Protein AF-A0A970DQZ8-F1 (afdb_monomer_lite)

Foldseek 3Di:
DPPDPPPPPQQFPDDPVNVLVLQVVAQEEEEEDDDDQSVVCCVVCVVVRNHDQAYEYAPVDDDPDQHDPPHGYYYPVPDDQLAQYEYRDGPVVLQVVCVVNPDDSSYHYSHDYD

Structure (mmCIF, N/CA/C/O backbone):
data_AF-A0A970DQZ8-F1
#
_entry.id   AF-A0A970DQZ8-F1
#
loop_
_atom_site.group_PDB
_atom_site.id
_atom_site.type_symbol
_atom_site.label_atom_id
_atom_site.label_alt_id
_atom_site.label_comp_id
_atom_site.label_asym_id
_atom_site.label_entity_id
_atom_site.label_seq_id
_atom_site.pdbx_PDB_ins_code
_atom_site.Cartn_x
_atom_site.Cartn_y
_atom_site.Cartn_z
_atom_site.occupancy
_atom_site.B_iso_or_equiv
_atom_site.auth_seq_id
_atom_site.auth_comp_id
_atom_site.auth_asym_id
_atom_site.auth_atom_id
_atom_site.pdbx_PDB_model_num
ATOM 1 N N . ASN A 1 1 ? 43.129 9.443 -0.816 1.00 41.91 1 ASN A N 1
ATOM 2 C CA . ASN A 1 1 ? 42.077 9.056 0.150 1.00 41.91 1 ASN A CA 1
ATOM 3 C C . ASN A 1 1 ? 40.737 9.639 -0.265 1.00 41.91 1 ASN A C 1
ATOM 5 O O . ASN A 1 1 ? 40.306 10.637 0.293 1.00 41.91 1 ASN A O 1
ATOM 9 N N . SER A 1 2 ? 40.094 9.055 -1.277 1.00 42.69 2 SER A N 1
ATOM 10 C CA . SER A 1 2 ? 38.699 9.355 -1.606 1.00 42.69 2 SER A CA 1
ATOM 11 C C . SER A 1 2 ? 37.818 8.423 -0.778 1.00 42.69 2 SER A C 1
ATOM 13 O O . SER A 1 2 ? 37.777 7.221 -1.036 1.00 42.69 2 SER A O 1
ATOM 15 N N . CYS A 1 3 ? 37.185 8.979 0.251 1.00 46.19 3 CYS A N 1
ATOM 16 C CA . CYS A 1 3 ? 36.172 8.312 1.057 1.00 46.19 3 CYS A CA 1
ATOM 17 C C . CYS A 1 3 ? 35.029 7.889 0.124 1.00 46.19 3 CYS A C 1
ATOM 19 O O . CYS A 1 3 ? 34.292 8.738 -0.377 1.00 46.19 3 CYS A O 1
ATOM 21 N N . GLN A 1 4 ? 34.943 6.595 -0.185 1.00 43.00 4 GLN 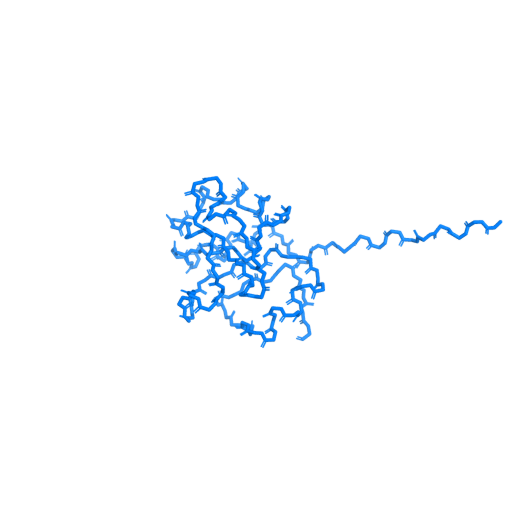A N 1
ATOM 22 C CA . GLN A 1 4 ? 33.753 6.029 -0.802 1.00 43.00 4 GLN A CA 1
ATOM 23 C C . GLN A 1 4 ? 32.645 6.144 0.241 1.00 43.00 4 GLN A C 1
ATOM 25 O O . GLN A 1 4 ? 32.732 5.534 1.304 1.00 43.00 4 GLN A O 1
ATOM 30 N N . SER A 1 5 ? 31.636 6.971 -0.027 1.00 47.62 5 SER A N 1
ATOM 31 C CA . SER A 1 5 ? 30.392 6.919 0.728 1.00 47.62 5 SER A CA 1
ATOM 32 C C . SER A 1 5 ? 29.825 5.513 0.558 1.00 47.62 5 SER A C 1
ATOM 34 O O . SER A 1 5 ? 29.458 5.115 -0.547 1.00 47.62 5 SER A O 1
ATOM 36 N N . GLU A 1 6 ? 29.812 4.732 1.636 1.00 43.50 6 GLU A N 1
ATOM 37 C CA . GLU A 1 6 ? 29.137 3.441 1.660 1.00 43.50 6 GLU A CA 1
ATOM 38 C C . GLU A 1 6 ? 27.684 3.661 1.224 1.00 43.50 6 GLU A C 1
ATOM 40 O O . GLU A 1 6 ? 26.897 4.321 1.906 1.00 43.50 6 GLU A O 1
ATOM 45 N N . LEU A 1 7 ? 27.334 3.148 0.043 1.00 43.47 7 LEU A N 1
ATOM 46 C CA . LEU A 1 7 ? 25.958 3.047 -0.422 1.00 43.47 7 LEU A CA 1
ATOM 47 C C . LEU A 1 7 ? 25.228 2.089 0.521 1.00 43.47 7 LEU A C 1
ATOM 49 O O . LEU A 1 7 ? 25.166 0.881 0.300 1.00 43.47 7 LEU A O 1
ATOM 53 N N . LYS A 1 8 ? 24.694 2.636 1.610 1.00 44.81 8 LYS A N 1
ATOM 54 C CA . LYS A 1 8 ? 23.800 1.929 2.518 1.00 44.81 8 LYS A CA 1
ATOM 55 C C . LYS A 1 8 ? 22.448 1.821 1.819 1.00 44.81 8 LYS A C 1
ATOM 57 O O . LYS A 1 8 ? 21.575 2.666 1.995 1.00 44.81 8 LYS A O 1
ATOM 62 N N . TYR A 1 9 ? 22.305 0.831 0.940 1.00 57.53 9 TYR A N 1
ATOM 63 C CA . TYR A 1 9 ? 21.011 0.516 0.349 1.00 57.53 9 TYR A CA 1
ATOM 64 C C . TYR A 1 9 ? 20.057 0.148 1.489 1.00 57.53 9 TYR A C 1
ATOM 66 O O . TYR A 1 9 ? 20.273 -0.840 2.188 1.00 57.53 9 TYR A O 1
ATOM 74 N N . SER A 1 10 ? 19.025 0.959 1.715 1.00 71.00 10 SER A N 1
ATOM 75 C CA . SER A 1 10 ? 17.912 0.568 2.578 1.00 71.00 10 SER A CA 1
ATOM 76 C C . SER A 1 10 ? 17.166 -0.561 1.871 1.00 71.00 10 SER A C 1
ATOM 78 O O . SER A 1 10 ? 16.517 -0.332 0.851 1.00 71.00 10 SER A O 1
ATOM 80 N N . ILE A 1 11 ? 17.316 -1.783 2.378 1.00 83.06 11 ILE A N 1
ATOM 81 C CA . ILE A 1 11 ? 16.639 -2.977 1.868 1.00 83.06 11 ILE A CA 1
ATOM 82 C C . ILE A 1 11 ? 15.323 -3.125 2.640 1.00 83.06 11 ILE A C 1
ATOM 84 O O . ILE A 1 11 ? 15.387 -3.160 3.869 1.00 83.06 11 ILE A O 1
ATOM 88 N N . PRO A 1 12 ? 14.158 -3.184 1.965 1.00 89.56 12 PRO A N 1
ATOM 89 C CA . PRO A 1 12 ? 12.882 -3.459 2.621 1.00 89.56 12 PRO A CA 1
ATOM 90 C C . PRO A 1 12 ? 12.951 -4.710 3.502 1.00 89.56 12 PRO A C 1
ATOM 92 O O . PRO A 1 12 ? 13.467 -5.745 3.084 1.00 89.56 12 PRO A O 1
ATOM 95 N N . GLU A 1 13 ? 12.400 -4.624 4.706 1.00 92.06 13 GLU A N 1
ATOM 96 C CA . GLU A 1 13 ? 12.299 -5.718 5.678 1.00 92.06 13 GLU A CA 1
ATOM 97 C C . GLU A 1 13 ? 10.962 -6.455 5.535 1.00 92.06 13 GLU A C 1
ATOM 99 O O . GLU A 1 13 ? 10.273 -6.736 6.514 1.00 92.06 13 GLU A O 1
ATOM 104 N N . ILE A 1 14 ? 10.595 -6.740 4.288 1.00 93.56 14 ILE A N 1
ATOM 105 C CA . ILE A 1 14 ? 9.375 -7.442 3.907 1.00 93.56 14 ILE A CA 1
ATOM 106 C C . ILE A 1 14 ? 9.687 -8.439 2.796 1.00 93.56 14 ILE A C 1
ATOM 108 O O . ILE A 1 14 ? 10.580 -8.211 1.975 1.00 93.56 14 ILE A O 1
ATOM 112 N N . ASN A 1 15 ? 8.946 -9.539 2.748 1.00 94.12 15 ASN A N 1
ATOM 113 C CA . ASN A 1 15 ? 9.069 -10.538 1.697 1.00 94.12 15 ASN A CA 1
ATOM 114 C C . ASN A 1 15 ? 7.752 -10.731 0.918 1.00 94.12 15 ASN A C 1
ATOM 116 O O . ASN A 1 15 ? 6.751 -10.041 1.111 1.00 94.12 15 ASN A O 1
ATOM 120 N N . TYR A 1 16 ? 7.788 -11.661 -0.035 1.00 95.25 16 TYR A N 1
ATOM 121 C CA . TYR A 1 16 ? 6.660 -11.966 -0.908 1.00 95.25 16 TYR A CA 1
ATOM 122 C C . TYR A 1 16 ? 5.465 -12.582 -0.164 1.00 95.25 16 TYR A C 1
ATOM 124 O O . TYR A 1 16 ? 4.316 -12.309 -0.518 1.00 95.25 16 TYR A O 1
ATOM 132 N N . ASP A 1 17 ? 5.735 -13.398 0.853 1.00 97.06 17 ASP A N 1
ATOM 133 C CA . ASP A 1 17 ? 4.722 -14.097 1.641 1.00 97.06 17 ASP A CA 1
ATOM 134 C C . ASP A 1 17 ? 3.998 -13.128 2.573 1.00 97.06 17 ASP A C 1
ATOM 136 O O . ASP A 1 17 ? 2.775 -13.158 2.613 1.00 97.06 17 ASP A O 1
ATOM 140 N N . ASP A 1 18 ? 4.707 -12.176 3.187 1.00 97.19 18 ASP A N 1
ATOM 141 C CA . ASP A 1 18 ? 4.093 -11.119 4.004 1.00 97.19 18 ASP A CA 1
ATOM 142 C C . ASP A 1 18 ? 3.032 -10.337 3.205 1.00 97.19 18 ASP A C 1
ATOM 144 O O . ASP A 1 18 ? 1.927 -10.065 3.684 1.00 97.19 18 ASP A O 1
ATOM 148 N N . ILE A 1 19 ? 3.351 -10.005 1.947 1.00 97.69 19 ILE A N 1
ATOM 149 C CA . ILE A 1 19 ? 2.436 -9.293 1.050 1.00 97.69 19 ILE A CA 1
ATOM 150 C C . ILE A 1 19 ? 1.272 -10.198 0.627 1.00 97.69 19 ILE A C 1
ATOM 152 O O . ILE A 1 19 ? 0.129 -9.745 0.644 1.00 97.69 19 ILE A O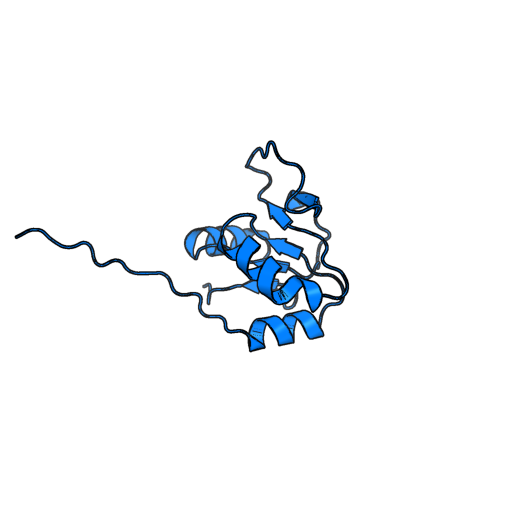 1
ATOM 156 N N . ASN A 1 20 ? 1.513 -11.465 0.265 1.00 97.81 20 ASN A N 1
ATOM 157 C CA . ASN A 1 20 ? 0.422 -12.388 -0.081 1.00 97.81 20 ASN A CA 1
ATOM 158 C C . ASN A 1 20 ? -0.520 -12.629 1.100 1.00 97.81 20 ASN A C 1
ATOM 160 O O . ASN A 1 20 ? -1.735 -12.644 0.910 1.00 97.81 20 ASN A O 1
ATOM 164 N N . ASP A 1 21 ? 0.026 -12.795 2.301 1.00 98.19 21 ASP A N 1
ATOM 165 C CA . ASP A 1 21 ? -0.741 -13.002 3.521 1.00 98.19 21 ASP A CA 1
ATOM 166 C C . ASP A 1 21 ? -1.632 -11.795 3.793 1.00 98.19 21 ASP A C 1
ATOM 168 O O . ASP A 1 21 ? -2.823 -11.956 4.065 1.00 98.19 21 ASP A O 1
ATOM 172 N N . PHE A 1 22 ? -1.094 -10.582 3.657 1.00 98.44 22 PHE A N 1
ATOM 173 C CA . PHE A 1 22 ? -1.881 -9.358 3.762 1.00 98.44 22 PHE A CA 1
ATOM 174 C C . PHE A 1 22 ? -2.968 -9.282 2.683 1.00 98.44 22 PHE A C 1
ATOM 176 O O . PHE A 1 22 ? -4.131 -9.026 2.994 1.00 98.44 22 PHE A O 1
ATOM 183 N N . ILE A 1 23 ? -2.628 -9.590 1.428 1.00 98.12 23 ILE A N 1
ATOM 184 C CA . ILE A 1 23 ? -3.592 -9.604 0.322 1.00 98.12 23 ILE A CA 1
ATOM 185 C C . ILE A 1 23 ? -4.720 -10.611 0.566 1.00 98.12 23 ILE A C 1
ATOM 187 O O . ILE A 1 23 ? -5.884 -10.306 0.320 1.00 98.12 23 ILE A O 1
ATOM 191 N N . SER A 1 24 ? -4.410 -11.788 1.107 1.00 97.69 24 SER A N 1
ATOM 192 C CA . SER A 1 24 ? -5.402 -12.834 1.375 1.00 97.69 24 SER A CA 1
ATOM 193 C C . SER A 1 24 ? -6.444 -12.432 2.428 1.00 97.69 24 SER A C 1
ATOM 195 O O . SER A 1 24 ? -7.576 -12.917 2.401 1.00 97.69 24 SER A O 1
ATOM 197 N N . LYS A 1 25 ? -6.080 -11.523 3.342 1.00 98.00 25 LYS A N 1
ATOM 198 C CA . LYS A 1 25 ? -6.932 -11.053 4.446 1.00 98.00 25 LYS A CA 1
ATOM 199 C C . LYS A 1 25 ? -7.834 -9.885 4.047 1.00 98.00 25 LYS A C 1
ATOM 201 O O . LYS A 1 25 ? -8.812 -9.607 4.742 1.00 98.00 25 LYS A O 1
ATOM 206 N N . HIS A 1 26 ? -7.544 -9.210 2.933 1.00 98.31 26 HIS A N 1
ATOM 207 C CA . HIS A 1 26 ? -8.216 -7.973 2.547 1.00 98.31 26 HIS A CA 1
ATOM 208 C C . HIS A 1 26 ? -8.700 -8.007 1.096 1.00 98.31 26 HIS A C 1
ATOM 210 O O . HIS A 1 26 ? -7.924 -8.114 0.155 1.00 98.31 26 HIS A O 1
ATOM 216 N N . LYS A 1 27 ? -10.012 -7.838 0.898 1.00 96.38 27 LYS A N 1
ATOM 217 C CA . LYS A 1 27 ? -10.614 -7.838 -0.448 1.00 96.38 27 LYS A CA 1
ATOM 218 C C . LYS A 1 27 ? -10.224 -6.612 -1.272 1.00 96.38 27 LYS A C 1
ATOM 220 O O . LYS A 1 27 ? -10.001 -6.732 -2.472 1.00 96.38 27 LYS A O 1
ATOM 225 N N . LYS A 1 28 ? -10.169 -5.445 -0.627 1.00 98.19 28 LYS A N 1
ATOM 226 C CA . LYS A 1 28 ? -9.901 -4.152 -1.257 1.00 98.19 28 LYS A CA 1
ATOM 227 C C . LYS A 1 28 ? -8.635 -3.552 -0.682 1.00 98.19 28 LYS A C 1
ATOM 229 O O . LYS A 1 28 ? -8.566 -3.367 0.531 1.00 98.19 28 LYS A O 1
ATOM 234 N N . ILE A 1 29 ? -7.665 -3.256 -1.541 1.00 98.62 29 ILE A N 1
ATOM 235 C CA . ILE A 1 29 ? -6.331 -2.813 -1.124 1.00 98.62 29 ILE A CA 1
ATOM 236 C C . ILE A 1 29 ? -5.917 -1.572 -1.894 1.00 98.62 29 ILE A C 1
ATOM 238 O O . ILE A 1 29 ? -6.099 -1.477 -3.109 1.00 98.62 29 ILE A O 1
ATOM 242 N N . TYR A 1 30 ? -5.304 -0.654 -1.162 1.00 98.62 30 TYR A N 1
ATOM 243 C CA . TYR A 1 30 ? -4.618 0.511 -1.684 1.00 98.62 30 TYR A CA 1
ATOM 244 C C . TYR A 1 30 ? -3.105 0.344 -1.530 1.00 98.62 30 TYR A C 1
ATOM 246 O O . TYR A 1 30 ? -2.633 -0.326 -0.609 1.00 98.62 30 TYR A O 1
ATOM 254 N N . ILE A 1 31 ? -2.330 1.000 -2.392 1.00 98.50 31 ILE A N 1
ATOM 255 C CA . ILE A 1 31 ? -0.874 1.102 -2.232 1.00 98.50 31 ILE A CA 1
ATOM 256 C C . ILE A 1 31 ? -0.514 2.560 -1.966 1.00 98.50 31 ILE A C 1
ATOM 258 O O . ILE A 1 31 ? -0.769 3.420 -2.802 1.00 98.50 31 ILE A O 1
ATOM 262 N N . TYR A 1 32 ? 0.105 2.851 -0.825 1.00 97.69 32 TYR A N 1
ATOM 263 C CA . TYR A 1 32 ? 0.598 4.188 -0.518 1.00 97.69 32 TYR A CA 1
ATOM 264 C C . TYR A 1 32 ? 1.954 4.432 -1.180 1.00 97.69 32 TYR A C 1
ATOM 266 O O . TYR A 1 32 ? 2.939 3.741 -0.915 1.00 97.69 32 TYR A O 1
ATOM 274 N N . GLY A 1 33 ? 1.996 5.463 -2.020 1.00 95.00 33 GLY A N 1
ATOM 275 C CA . GLY A 1 33 ? 3.109 5.837 -2.877 1.00 95.00 33 GLY A CA 1
ATOM 276 C C . GLY A 1 33 ? 2.775 5.665 -4.358 1.00 95.00 33 GLY A C 1
ATOM 277 O O . GLY A 1 33 ? 1.957 4.844 -4.741 1.00 95.00 33 GLY A O 1
ATOM 278 N N . ALA A 1 34 ?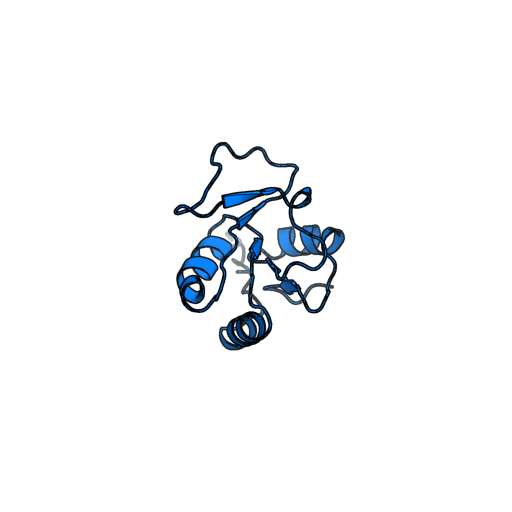 3.468 6.420 -5.211 1.00 93.44 34 ALA A N 1
ATOM 279 C CA . ALA A 1 34 ? 3.388 6.301 -6.676 1.00 93.44 34 ALA A CA 1
ATOM 280 C C . ALA A 1 34 ? 4.781 6.234 -7.340 1.00 93.44 34 ALA A C 1
ATOM 282 O O . ALA A 1 34 ? 4.942 6.427 -8.548 1.00 93.44 34 ALA A O 1
ATOM 283 N N . GLY A 1 35 ? 5.815 5.994 -6.527 1.00 92.25 35 GLY A N 1
ATOM 284 C CA . GLY A 1 35 ? 7.204 5.842 -6.960 1.00 92.25 35 GLY A CA 1
ATOM 285 C C . GLY A 1 35 ? 7.549 4.409 -7.371 1.00 92.25 35 GLY A C 1
ATOM 286 O O . GLY A 1 35 ? 6.671 3.569 -7.551 1.00 92.25 35 GLY A O 1
ATOM 287 N N . ALA A 1 36 ? 8.848 4.126 -7.492 1.00 92.62 36 ALA A N 1
ATOM 288 C CA . ALA A 1 36 ? 9.347 2.829 -7.950 1.00 92.62 36 ALA A CA 1
ATOM 289 C C . ALA A 1 36 ? 8.856 1.651 -7.089 1.00 92.62 36 ALA A C 1
ATOM 291 O O . ALA A 1 36 ? 8.333 0.692 -7.642 1.00 92.62 36 ALA A O 1
ATOM 292 N N . PHE A 1 37 ? 8.941 1.738 -5.753 1.00 93.81 37 PHE A N 1
ATOM 293 C CA . PHE A 1 37 ? 8.455 0.673 -4.862 1.00 93.81 37 PHE A CA 1
ATOM 294 C C . PHE A 1 37 ? 6.964 0.388 -5.062 1.00 9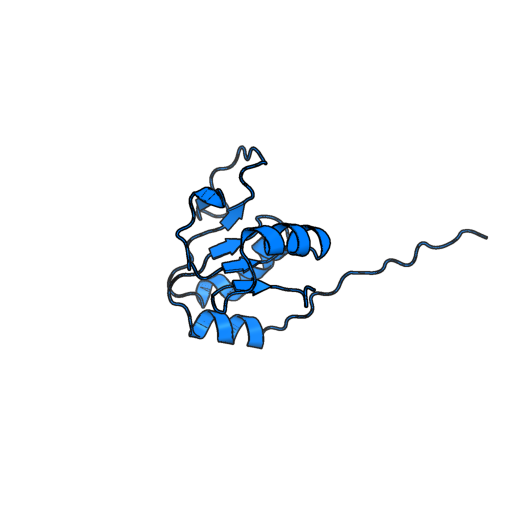3.81 37 PHE A C 1
ATOM 296 O O . PHE A 1 37 ? 6.594 -0.759 -5.298 1.00 93.81 37 PHE A O 1
ATOM 303 N N . ALA A 1 38 ? 6.119 1.419 -5.044 1.00 96.12 38 ALA A N 1
ATOM 304 C CA . ALA A 1 38 ? 4.683 1.271 -5.257 1.00 96.12 38 ALA A CA 1
ATOM 305 C C . ALA A 1 38 ? 4.341 0.672 -6.627 1.00 96.12 38 ALA A C 1
ATOM 307 O O . ALA A 1 38 ? 3.557 -0.271 -6.705 1.00 96.12 38 ALA A O 1
ATOM 308 N N . LYS A 1 39 ? 4.969 1.165 -7.702 1.00 96.56 39 LYS A N 1
ATOM 309 C CA . LYS A 1 39 ? 4.759 0.658 -9.066 1.00 96.56 39 LYS A CA 1
ATOM 310 C C . LYS A 1 39 ? 5.217 -0.791 -9.219 1.00 96.56 39 LYS A C 1
ATOM 312 O O . LYS A 1 39 ? 4.484 -1.584 -9.797 1.00 96.56 39 LYS A O 1
ATOM 317 N N . SER A 1 40 ? 6.374 -1.157 -8.667 1.00 95.50 40 SER A N 1
ATOM 318 C CA . SER A 1 40 ? 6.856 -2.545 -8.673 1.00 95.50 40 SER A CA 1
ATOM 319 C C . SER A 1 40 ? 5.950 -3.467 -7.859 1.00 95.50 40 SER A C 1
ATOM 321 O O . SER A 1 40 ? 5.627 -4.561 -8.307 1.00 95.50 40 SER A O 1
ATOM 323 N N . THR A 1 41 ? 5.483 -3.013 -6.695 1.00 96.94 41 THR A N 1
ATOM 324 C CA . THR A 1 41 ? 4.544 -3.770 -5.851 1.00 96.94 41 THR A CA 1
ATOM 325 C C . THR A 1 41 ? 3.230 -4.000 -6.584 1.00 96.94 41 THR A C 1
ATOM 327 O O . THR A 1 41 ? 2.773 -5.133 -6.692 1.00 96.94 41 THR A O 1
ATOM 330 N N . ALA A 1 42 ? 2.659 -2.942 -7.165 1.00 97.56 42 ALA A N 1
ATOM 331 C CA . ALA A 1 42 ? 1.463 -3.055 -7.982 1.00 97.56 42 ALA A CA 1
ATOM 332 C C . ALA A 1 42 ? 1.697 -4.018 -9.148 1.00 97.56 42 ALA A C 1
ATOM 334 O O . ALA A 1 42 ? 0.923 -4.947 -9.304 1.00 97.56 42 ALA A O 1
ATOM 335 N N . PHE A 1 43 ? 2.783 -3.869 -9.911 1.00 97.00 43 PHE A N 1
ATOM 336 C CA . PHE A 1 43 ? 3.095 -4.736 -11.051 1.00 97.00 43 PHE A CA 1
ATOM 337 C C . PHE A 1 43 ? 3.155 -6.225 -10.678 1.00 97.00 43 PHE A C 1
ATOM 339 O O . PHE A 1 43 ? 2.647 -7.060 -11.418 1.00 97.00 43 PHE A O 1
ATOM 346 N N . VAL A 1 44 ? 3.742 -6.558 -9.526 1.00 97.00 44 VAL A N 1
ATOM 347 C CA . VAL A 1 44 ? 3.916 -7.949 -9.082 1.00 97.00 44 VAL A CA 1
ATOM 348 C C . VAL A 1 44 ? 2.637 -8.545 -8.485 1.00 97.00 44 VAL A C 1
ATOM 350 O O . VAL A 1 44 ? 2.384 -9.738 -8.655 1.00 97.00 44 VAL A O 1
ATOM 353 N N . PHE A 1 45 ? 1.839 -7.748 -7.770 1.00 97.25 45 PHE A N 1
ATOM 354 C CA . PHE A 1 45 ? 0.751 -8.269 -6.938 1.00 97.25 45 PHE A CA 1
ATOM 355 C C . PHE A 1 45 ? -0.658 -7.886 -7.397 1.00 97.25 45 PHE A C 1
ATOM 357 O O . PHE A 1 45 ? -1.610 -8.498 -6.919 1.00 97.25 45 PHE A O 1
ATOM 364 N N . ARG A 1 46 ? -0.828 -6.933 -8.327 1.00 94.69 46 ARG A N 1
ATOM 365 C CA . ARG A 1 46 ? -2.154 -6.423 -8.736 1.00 94.69 46 ARG A CA 1
ATOM 366 C C . ARG A 1 46 ? -3.147 -7.517 -9.109 1.00 94.69 46 ARG A C 1
ATOM 368 O O . ARG A 1 46 ? -4.298 -7.439 -8.708 1.00 94.69 46 ARG A O 1
ATOM 375 N N . ASP A 1 47 ? -2.699 -8.549 -9.819 1.00 94.56 47 ASP A N 1
ATOM 376 C CA . ASP A 1 47 ? -3.571 -9.611 -10.330 1.00 94.56 47 ASP A CA 1
ATOM 377 C C . ASP A 1 47 ? -3.971 -10.617 -9.238 1.00 94.56 47 ASP A C 1
ATOM 379 O O . ASP A 1 47 ? -4.849 -11.449 -9.449 1.00 94.56 47 ASP A O 1
ATOM 383 N N . LYS A 1 48 ? -3.346 -10.533 -8.057 1.00 96.81 48 LYS A N 1
ATOM 384 C CA . LYS A 1 48 ? -3.731 -11.287 -6.857 1.00 96.81 48 LYS A CA 1
ATOM 385 C C . LYS A 1 48 ? -4.671 -10.513 -5.940 1.00 96.81 48 LYS A C 1
ATOM 387 O O . LYS A 1 48 ? -5.312 -11.112 -5.082 1.00 96.81 48 LYS A O 1
ATOM 392 N N . ILE A 1 49 ? -4.722 -9.191 -6.080 1.00 97.56 49 ILE A N 1
ATOM 393 C CA . ILE A 1 49 ? -5.601 -8.336 -5.289 1.00 97.56 49 ILE A CA 1
ATOM 394 C C . ILE A 1 49 ? -6.997 -8.411 -5.905 1.00 97.56 49 ILE A C 1
ATOM 396 O O . ILE A 1 49 ? -7.180 -8.070 -7.071 1.00 97.56 49 ILE A O 1
ATOM 400 N N . GLN A 1 50 ? -7.993 -8.828 -5.118 1.00 97.19 50 GLN A N 1
ATOM 401 C CA . GLN A 1 50 ? -9.369 -8.959 -5.607 1.00 97.19 50 GLN A CA 1
ATOM 402 C C . GLN A 1 50 ? -9.936 -7.613 -6.096 1.00 97.19 50 GLN A C 1
ATOM 404 O O . GLN A 1 50 ? -10.550 -7.552 -7.159 1.00 97.19 50 GLN A O 1
ATOM 409 N N . GLU A 1 51 ? -9.728 -6.536 -5.336 1.00 97.75 51 GLU A N 1
ATOM 410 C CA . GLU A 1 51 ? -10.094 -5.171 -5.717 1.00 97.75 51 GLU A CA 1
ATOM 411 C C . GLU A 1 51 ? -8.918 -4.220 -5.450 1.00 97.75 51 GLU A C 1
ATOM 413 O O . GLU A 1 51 ? -8.734 -3.714 -4.339 1.00 97.75 51 GLU A O 1
ATOM 418 N N . PHE A 1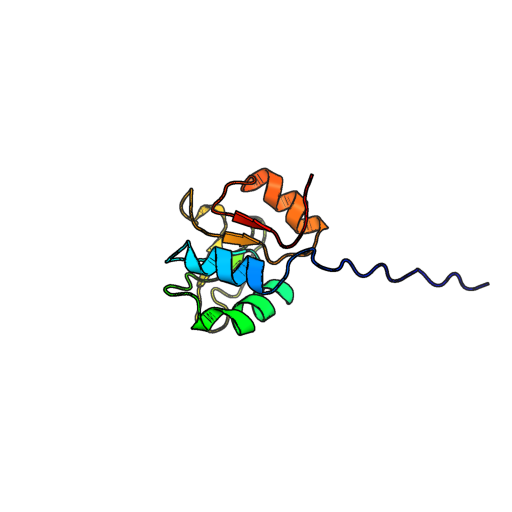 52 ? -8.090 -3.978 -6.471 1.00 98.06 52 PHE A N 1
ATOM 419 C CA . PHE A 1 52 ? -7.036 -2.970 -6.374 1.00 98.06 52 PHE A CA 1
ATOM 420 C C . PHE A 1 52 ? -7.639 -1.571 -6.530 1.00 98.06 52 PHE A C 1
ATOM 422 O O . PHE A 1 52 ? -8.096 -1.188 -7.606 1.00 98.06 52 PHE A O 1
ATOM 429 N N . ALA A 1 53 ? -7.650 -0.816 -5.433 1.00 97.88 53 ALA A N 1
ATOM 430 C CA . ALA A 1 53 ? -8.350 0.459 -5.321 1.00 97.88 53 ALA A CA 1
ATOM 431 C C . ALA A 1 53 ? -7.538 1.662 -5.826 1.00 97.88 53 ALA A C 1
ATOM 433 O O . ALA A 1 53 ? -8.074 2.765 -5.915 1.00 97.88 53 ALA A O 1
ATOM 434 N N . GLY A 1 54 ? -6.264 1.446 -6.159 1.00 97.50 54 GLY A N 1
ATOM 435 C CA . GLY A 1 54 ? -5.358 2.452 -6.695 1.00 97.50 54 GLY A CA 1
ATOM 436 C C . GLY A 1 54 ? -4.267 2.882 -5.725 1.00 97.50 54 GLY A C 1
ATOM 437 O O . GLY A 1 54 ? -3.954 2.203 -4.739 1.00 97.50 54 GLY A O 1
ATOM 438 N N . PHE A 1 55 ? -3.642 4.003 -6.062 1.00 97.94 55 PHE A N 1
ATOM 439 C CA . PHE A 1 55 ? -2.471 4.519 -5.372 1.00 97.94 55 PHE A CA 1
ATOM 440 C C . PHE A 1 55 ? -2.855 5.671 -4.451 1.00 97.94 55 PHE A C 1
ATOM 442 O O . PHE A 1 55 ? -3.694 6.496 -4.803 1.00 97.94 55 PHE A O 1
ATOM 449 N N . ILE A 1 56 ? -2.210 5.751 -3.291 1.00 96.94 56 ILE A N 1
ATOM 450 C CA . ILE A 1 56 ? -2.384 6.842 -2.333 1.00 96.94 56 ILE A CA 1
ATOM 451 C C . ILE A 1 56 ? -1.173 7.764 -2.395 1.00 96.94 56 ILE A C 1
ATOM 453 O O . ILE A 1 56 ? -0.030 7.312 -2.504 1.00 96.94 56 ILE A O 1
ATOM 457 N N . VAL A 1 57 ? -1.413 9.062 -2.286 1.00 94.38 57 VAL A N 1
ATOM 458 C CA . VAL A 1 57 ? -0.381 10.085 -2.163 1.00 94.38 57 VAL A CA 1
ATOM 459 C C . VAL A 1 57 ? -0.668 11.019 -0.998 1.00 94.38 57 VAL A C 1
ATOM 461 O O . VAL A 1 57 ? -1.809 11.198 -0.589 1.00 94.38 57 VAL A O 1
ATOM 464 N N . SER A 1 58 ? 0.386 11.632 -0.464 1.00 91.38 58 SER A N 1
ATOM 465 C CA . SER A 1 58 ? 0.258 12.642 0.586 1.00 91.38 58 SER A CA 1
ATOM 466 C C . SER A 1 58 ? -0.492 13.872 0.077 1.00 91.38 58 SER A C 1
ATOM 468 O O . SER A 1 58 ? -0.143 14.383 -0.990 1.00 91.38 58 SER A O 1
ATOM 470 N N . ASP A 1 59 ? -1.392 14.423 0.889 1.00 87.75 59 ASP A N 1
ATOM 471 C CA . ASP A 1 59 ? -2.184 15.623 0.566 1.00 87.75 59 ASP A CA 1
ATOM 472 C C . ASP A 1 59 ? -1.320 16.873 0.295 1.00 87.75 59 ASP A C 1
ATOM 474 O O . ASP A 1 59 ? -1.725 17.807 -0.390 1.00 87.75 59 ASP A O 1
ATOM 478 N N . SER A 1 60 ? -0.090 16.907 0.819 1.00 78.88 60 SER A N 1
ATOM 479 C CA . SER A 1 60 ? 0.825 18.051 0.694 1.00 78.88 60 SER A CA 1
ATOM 480 C C . SER A 1 60 ? 1.465 18.208 -0.688 1.00 78.88 60 SER A C 1
ATOM 482 O O . SER A 1 60 ? 2.100 19.231 -0.962 1.00 78.88 60 SER A O 1
ATOM 484 N N . LYS A 1 61 ? 1.339 17.208 -1.564 1.00 76.00 61 LYS A N 1
ATOM 485 C CA . LYS A 1 61 ? 1.981 17.199 -2.880 1.00 76.00 61 LYS A CA 1
ATOM 486 C C . LYS A 1 61 ? 0.937 17.385 -3.970 1.00 76.00 61 LYS A C 1
ATOM 488 O O . LYS A 1 61 ? -0.032 16.644 -4.050 1.00 76.00 61 LYS A O 1
ATOM 493 N N . LYS A 1 62 ? 1.180 18.354 -4.853 1.00 75.19 62 LYS A N 1
ATOM 494 C CA . LYS A 1 62 ? 0.391 18.511 -6.075 1.00 75.19 62 LYS A CA 1
ATOM 495 C C . LYS A 1 62 ? 0.865 17.489 -7.100 1.00 75.19 62 LYS A C 1
ATOM 497 O O . LYS A 1 62 ? 2.037 17.498 -7.471 1.00 75.19 62 LYS A O 1
ATOM 502 N N . TYR A 1 63 ? -0.048 16.638 -7.544 1.00 77.12 63 TYR A N 1
ATOM 503 C CA . TYR A 1 63 ? 0.168 15.722 -8.656 1.00 77.12 63 TYR A CA 1
ATOM 504 C C . TYR A 1 63 ? -0.617 16.234 -9.860 1.00 77.12 63 TYR A C 1
ATOM 506 O O . TYR A 1 63 ? -1.805 16.540 -9.744 1.00 77.12 63 TYR A O 1
ATOM 514 N N . GLU A 1 64 ? 0.068 16.386 -10.992 1.00 80.75 64 GLU A N 1
ATOM 515 C CA . GLU A 1 64 ? -0.576 16.730 -12.265 1.00 80.75 64 GLU A CA 1
ATOM 516 C C . GLU A 1 64 ? -1.402 15.543 -12.773 1.00 80.75 64 GLU A C 1
ATOM 518 O O . GLU A 1 64 ? -2.551 15.708 -13.185 1.00 80.75 64 GLU A O 1
ATOM 523 N N . ASP A 1 65 ? -0.840 14.339 -12.645 1.00 84.31 65 ASP A N 1
ATOM 524 C CA . ASP A 1 65 ? -1.513 13.092 -12.975 1.00 84.31 65 ASP A CA 1
ATOM 525 C C . ASP A 1 65 ? -2.579 12.739 -11.932 1.00 84.31 65 ASP A C 1
ATOM 527 O O . ASP A 1 65 ? -2.368 12.839 -10.721 1.00 84.31 65 ASP A O 1
ATOM 531 N N . ARG A 1 66 ? -3.730 12.269 -12.418 1.00 89.81 66 ARG A N 1
ATOM 532 C CA . ARG A 1 66 ? -4.843 11.777 -11.586 1.00 89.81 66 ARG A CA 1
ATOM 533 C C . ARG A 1 66 ? -4.894 10.256 -11.488 1.00 89.81 66 ARG A C 1
ATOM 535 O O . ARG A 1 66 ? -5.705 9.719 -10.738 1.00 89.81 66 ARG A O 1
ATOM 542 N N . GLU A 1 67 ? -4.035 9.566 -12.229 1.00 94.62 67 GLU A N 1
ATOM 543 C CA . GLU A 1 67 ? -3.997 8.113 -12.289 1.00 94.62 67 GLU A CA 1
ATOM 544 C C . GLU A 1 67 ? -2.595 7.582 -12.593 1.00 94.62 67 GLU A C 1
ATOM 546 O O . GLU A 1 67 ? -1.729 8.283 -13.116 1.00 94.62 67 GLU A O 1
ATOM 551 N N . VAL A 1 68 ? -2.386 6.307 -12.283 1.00 94.12 68 VAL A N 1
ATOM 552 C CA . VAL A 1 68 ? -1.215 5.525 -12.677 1.00 94.12 68 VAL A CA 1
ATOM 553 C C . VAL A 1 68 ? -1.726 4.227 -13.288 1.00 94.12 68 VAL A C 1
ATOM 555 O O . VAL A 1 68 ? -2.358 3.423 -12.607 1.00 94.12 68 VAL A O 1
ATOM 558 N N . TRP A 1 69 ? -1.451 4.017 -14.578 1.00 94.19 69 TRP A N 1
ATOM 559 C CA . TRP A 1 69 ? -1.886 2.826 -15.328 1.00 94.19 69 TRP A CA 1
ATOM 560 C C . TRP A 1 69 ? -3.408 2.589 -15.295 1.00 94.19 69 TRP A C 1
ATOM 562 O O . TRP A 1 69 ? -3.853 1.448 -15.191 1.00 94.19 69 TRP A O 1
ATOM 572 N N . GLY A 1 70 ? -4.200 3.665 -15.358 1.00 95.19 70 GLY A N 1
ATOM 573 C CA . GLY A 1 70 ? -5.663 3.605 -15.278 1.00 95.19 70 GLY A CA 1
ATOM 574 C C . GLY A 1 70 ? -6.225 3.387 -13.867 1.00 95.19 70 GLY A C 1
ATOM 575 O O . GLY A 1 70 ? -7.437 3.263 -13.714 1.00 95.19 70 GLY A O 1
ATOM 576 N N . TYR A 1 71 ? -5.376 3.333 -12.833 1.00 96.69 71 TYR A N 1
ATOM 577 C CA . TYR A 1 71 ? -5.809 3.293 -11.435 1.00 96.69 71 TYR A CA 1
ATOM 578 C C . TYR A 1 71 ? -5.728 4.679 -10.799 1.00 96.69 71 TYR A C 1
ATOM 580 O O . TYR A 1 71 ? -4.736 5.379 -11.014 1.00 96.69 71 TYR A O 1
ATOM 588 N N . PRO A 1 72 ? -6.713 5.074 -9.977 1.00 96.88 72 PRO A N 1
ATOM 589 C CA . PRO A 1 72 ? -6.773 6.422 -9.433 1.00 96.88 72 PRO A CA 1
ATOM 590 C C . PRO A 1 72 ? -5.590 6.714 -8.507 1.00 96.88 72 PRO A C 1
ATOM 592 O O . PRO A 1 72 ? -5.113 5.842 -7.774 1.00 96.88 72 PRO A O 1
ATOM 595 N N . LEU A 1 73 ? -5.149 7.969 -8.536 1.00 96.38 73 LEU A N 1
ATOM 596 C CA . LEU A 1 73 ? -4.211 8.548 -7.587 1.00 96.38 73 LEU A CA 1
ATOM 597 C C . LEU A 1 73 ? -5.008 9.369 -6.567 1.00 96.38 73 LEU A C 1
ATOM 599 O O . LEU A 1 73 ? -5.592 10.397 -6.905 1.00 96.38 73 LEU A O 1
ATOM 603 N N . ILE A 1 74 ? -5.078 8.876 -5.335 1.00 95.50 74 ILE A N 1
ATOM 604 C CA . ILE A 1 74 ? -5.999 9.346 -4.299 1.00 95.50 74 ILE A CA 1
ATOM 605 C C . ILE A 1 74 ? -5.199 10.038 -3.198 1.00 95.50 74 ILE A C 1
ATOM 607 O O . ILE A 1 74 ? -4.197 9.514 -2.717 1.00 95.50 74 ILE A O 1
ATOM 611 N N . GLU A 1 75 ? -5.640 11.217 -2.784 1.00 94.56 75 GLU A N 1
ATOM 612 C CA . GLU A 1 75 ? -5.060 11.915 -1.637 1.00 94.56 75 GLU A CA 1
ATOM 613 C C . GLU A 1 75 ? -5.383 11.163 -0.336 1.00 94.56 75 GLU A C 1
ATOM 615 O O . GLU A 1 75 ? -6.491 10.649 -0.167 1.00 94.56 75 GLU A O 1
ATOM 620 N N . ALA A 1 76 ? -4.417 11.063 0.579 1.00 93.69 76 ALA A N 1
ATOM 621 C CA . ALA A 1 76 ? -4.530 10.244 1.786 1.00 93.69 76 ALA A CA 1
ATOM 622 C C . ALA A 1 76 ? -5.761 10.592 2.639 1.00 93.69 76 ALA A C 1
ATOM 624 O O . ALA A 1 76 ? -6.421 9.683 3.141 1.00 93.69 76 ALA A O 1
ATOM 625 N N . SER A 1 77 ? -6.130 11.873 2.732 1.00 91.94 77 SER A N 1
ATOM 626 C CA . SER A 1 77 ? -7.330 12.320 3.455 1.00 91.94 77 SER A CA 1
ATOM 627 C C . SER A 1 77 ? -8.655 11.827 2.858 1.00 91.94 77 SER A C 1
ATOM 629 O O . SER A 1 77 ? -9.666 11.783 3.558 1.00 91.94 77 SER A O 1
ATOM 631 N N . CYS A 1 78 ? -8.667 11.441 1.580 1.00 93.38 78 CYS A N 1
ATOM 632 C CA . CYS A 1 78 ? -9.851 10.940 0.882 1.00 93.38 78 CYS A CA 1
ATOM 633 C C . CYS A 1 78 ? -10.018 9.417 1.001 1.00 93.38 78 CYS A C 1
ATOM 635 O O . CYS A 1 78 ? -11.030 8.868 0.558 1.00 93.38 78 CYS A O 1
ATOM 637 N N . VA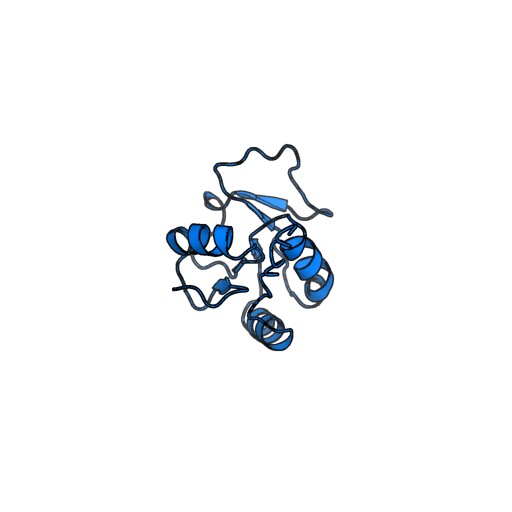L A 1 79 ? -9.036 8.715 1.571 1.00 94.56 79 VAL A N 1
ATOM 638 C CA . VAL A 1 79 ? -9.090 7.263 1.764 1.00 94.56 79 VAL A CA 1
ATOM 639 C C . VAL A 1 79 ? -9.907 6.953 3.023 1.00 94.56 79 VAL A C 1
ATOM 641 O O . VAL A 1 79 ? -9.626 7.519 4.081 1.00 94.56 79 VAL A O 1
ATOM 644 N N . PRO A 1 80 ? -10.905 6.049 2.964 1.00 93.12 80 PRO A N 1
ATOM 645 C CA . PRO A 1 80 ? -11.692 5.692 4.139 1.00 93.12 80 PRO A CA 1
ATOM 646 C C . PRO A 1 80 ? -10.818 5.183 5.288 1.00 93.12 80 PRO A C 1
ATOM 648 O O . PRO A 1 80 ? -9.910 4.371 5.081 1.00 93.12 80 PRO A O 1
ATOM 651 N N . SER A 1 81 ? -11.139 5.598 6.513 1.00 86.38 81 SER A N 1
ATOM 652 C CA . SER A 1 81 ? -10.527 5.047 7.723 1.00 86.38 81 SER A CA 1
ATOM 653 C C . SER A 1 81 ? -10.696 3.519 7.756 1.00 86.38 81 SER A C 1
ATOM 655 O O . SER A 1 81 ? -11.738 3.004 7.355 1.00 86.38 81 SER A O 1
ATOM 657 N N . ASN A 1 82 ? -9.677 2.793 8.227 1.00 90.25 82 ASN A N 1
ATOM 658 C CA . ASN A 1 82 ? -9.599 1.319 8.234 1.00 90.25 82 ASN A CA 1
ATOM 659 C C . ASN A 1 82 ? -9.469 0.642 6.853 1.00 90.25 82 ASN A C 1
ATOM 661 O O . ASN A 1 82 ? -9.640 -0.574 6.746 1.00 90.25 82 ASN A O 1
ATOM 665 N N . SER A 1 83 ? -9.153 1.389 5.791 1.00 96.88 83 SER A N 1
ATOM 666 C CA . SER A 1 83 ? -8.792 0.789 4.498 1.00 96.88 83 SER A CA 1
ATOM 667 C C . SER A 1 83 ? -7.536 -0.076 4.618 1.00 96.88 83 SER A C 1
ATOM 669 O O . SER A 1 83 ? -6.620 0.269 5.363 1.00 96.88 83 SER A O 1
ATOM 671 N N . ALA A 1 84 ? -7.465 -1.171 3.859 1.00 98.38 84 ALA A N 1
ATOM 672 C CA . ALA A 1 84 ? -6.251 -1.975 3.793 1.00 98.38 84 ALA A CA 1
ATOM 673 C C . ALA A 1 84 ? -5.205 -1.288 2.903 1.00 98.38 84 ALA A C 1
ATOM 675 O O . ALA A 1 84 ? -5.470 -1.026 1.725 1.00 98.38 84 ALA A O 1
ATOM 676 N N . ILE A 1 85 ? -4.036 -0.971 3.460 1.00 98.56 85 ILE A N 1
ATOM 677 C CA . ILE A 1 85 ? -3.009 -0.161 2.795 1.00 98.56 85 ILE A CA 1
ATOM 678 C C . ILE A 1 85 ? -1.658 -0.872 2.849 1.00 98.56 85 ILE A C 1
ATOM 680 O O . ILE A 1 85 ? -1.165 -1.203 3.922 1.00 98.56 85 ILE A O 1
ATOM 684 N N . ILE A 1 86 ? -1.015 -1.029 1.694 1.00 98.50 86 ILE A N 1
ATOM 685 C CA . ILE A 1 86 ? 0.403 -1.397 1.610 1.00 98.50 86 ILE A CA 1
ATOM 686 C C . ILE A 1 86 ? 1.221 -0.113 1.463 1.00 98.50 86 ILE A C 1
ATOM 688 O O . ILE A 1 86 ? 1.099 0.592 0.461 1.00 98.50 86 ILE A O 1
ATOM 692 N N . VAL A 1 87 ? 2.071 0.203 2.435 1.00 97.94 87 VAL A N 1
ATOM 693 C CA . VAL A 1 87 ? 2.936 1.388 2.420 1.00 97.94 87 VAL A CA 1
ATOM 694 C C . VAL A 1 87 ? 4.247 1.065 1.703 1.00 97.94 87 VAL A C 1
ATOM 696 O O . VAL A 1 87 ? 5.227 0.621 2.301 1.00 97.94 87 VAL A O 1
ATOM 699 N N . ALA A 1 88 ? 4.259 1.308 0.390 1.00 96.50 88 ALA A N 1
ATOM 700 C CA . ALA A 1 88 ? 5.362 0.991 -0.514 1.00 96.50 88 ALA A CA 1
ATOM 701 C C . ALA A 1 88 ? 6.239 2.229 -0.787 1.00 96.50 88 ALA A C 1
ATOM 703 O O . ALA A 1 88 ? 6.351 2.726 -1.916 1.00 96.50 88 ALA A O 1
ATOM 704 N N . LEU A 1 89 ? 6.861 2.742 0.275 1.00 94.56 89 LEU A N 1
ATOM 705 C CA . LEU A 1 89 ? 7.744 3.911 0.266 1.00 94.56 89 LEU A CA 1
ATOM 706 C C . LEU A 1 89 ? 9.170 3.534 0.686 1.00 94.56 89 LEU A C 1
ATOM 708 O O . LEU A 1 89 ? 9.432 2.409 1.097 1.00 94.56 89 LEU A O 1
ATOM 712 N N . ASN A 1 90 ? 10.109 4.481 0.599 1.00 91.94 90 ASN A N 1
ATOM 713 C CA . ASN A 1 90 ? 11.402 4.323 1.271 1.00 91.94 90 ASN A CA 1
ATOM 714 C C . ASN A 1 90 ? 11.247 4.470 2.799 1.00 91.94 90 ASN A C 1
ATOM 716 O O . ASN A 1 90 ? 10.220 4.965 3.267 1.00 91.94 90 ASN A O 1
ATOM 720 N N . TYR A 1 91 ? 12.269 4.068 3.561 1.00 91.38 91 TYR A N 1
ATOM 721 C CA . TYR A 1 91 ? 12.240 4.079 5.028 1.00 91.38 91 TYR A CA 1
ATOM 722 C C . TYR A 1 91 ? 11.843 5.450 5.604 1.00 91.38 91 TYR A C 1
ATOM 724 O O . TYR A 1 91 ? 10.852 5.549 6.320 1.00 91.38 91 TYR A O 1
ATOM 732 N N . LYS A 1 92 ? 12.534 6.525 5.189 1.00 90.50 92 LYS A N 1
ATOM 733 C CA . LYS A 1 92 ? 12.287 7.894 5.676 1.00 90.50 92 LYS A CA 1
ATOM 734 C C . LYS A 1 92 ? 10.825 8.326 5.513 1.00 90.50 92 LYS A C 1
ATOM 736 O O . LYS A 1 92 ? 10.216 8.818 6.453 1.00 90.50 92 LYS A O 1
ATOM 741 N N . TYR A 1 93 ? 10.253 8.153 4.322 1.00 91.88 93 TYR A N 1
ATOM 742 C CA . TYR A 1 93 ? 8.856 8.535 4.095 1.00 91.88 93 TYR A CA 1
ATOM 743 C C . TYR A 1 93 ? 7.870 7.569 4.761 1.00 91.88 93 TYR A C 1
ATOM 745 O O . TYR A 1 93 ? 6.741 7.958 5.041 1.00 91.88 93 TYR A O 1
ATOM 753 N N . SER A 1 94 ? 8.277 6.327 5.027 1.00 93.94 94 SER A N 1
ATOM 754 C CA . SER A 1 94 ? 7.448 5.370 5.764 1.00 93.94 94 SER A CA 1
ATOM 755 C C . SER A 1 94 ? 7.315 5.762 7.235 1.00 93.94 94 SER A C 1
ATOM 757 O O . SER A 1 94 ? 6.210 5.690 7.760 1.00 93.94 94 SER A O 1
ATOM 759 N N . GLU A 1 95 ? 8.384 6.259 7.869 1.00 93.44 95 GLU A N 1
ATOM 760 C CA . GLU A 1 95 ? 8.320 6.839 9.222 1.00 93.44 95 GLU A CA 1
ATOM 761 C C . GLU A 1 95 ? 7.367 8.042 9.281 1.00 93.44 95 GLU A C 1
ATOM 763 O O . GLU A 1 95 ? 6.522 8.128 10.169 1.00 93.44 95 GLU A O 1
ATOM 768 N N . GLU A 1 96 ? 7.441 8.951 8.303 1.00 91.19 96 GLU A N 1
ATOM 769 C CA . GLU A 1 96 ? 6.531 10.105 8.231 1.00 91.19 96 GLU A CA 1
ATOM 770 C C . GLU A 1 96 ? 5.062 9.661 8.118 1.00 91.19 96 GLU A C 1
ATOM 772 O O . GLU A 1 96 ? 4.186 10.202 8.795 1.00 91.19 96 GLU A O 1
ATOM 777 N N . VAL A 1 97 ? 4.788 8.650 7.291 1.00 92.25 97 VAL A N 1
ATOM 778 C CA . VAL A 1 97 ? 3.437 8.112 7.078 1.00 92.25 97 VAL A CA 1
ATOM 779 C C . VAL A 1 97 ? 2.940 7.297 8.274 1.00 92.25 97 VAL A C 1
ATOM 781 O O . VAL A 1 97 ? 1.742 7.319 8.550 1.00 92.25 97 VAL A O 1
ATOM 784 N N . LEU A 1 98 ? 3.818 6.630 9.028 1.00 94.00 98 LEU A N 1
ATOM 785 C CA . LEU A 1 98 ? 3.450 5.933 10.266 1.00 94.00 98 LEU A CA 1
ATOM 786 C C . LEU A 1 98 ? 2.779 6.866 11.273 1.00 94.00 98 LEU A C 1
ATOM 788 O O . LEU A 1 98 ? 1.765 6.502 11.861 1.00 94.00 98 LEU A O 1
ATOM 792 N N . THR A 1 99 ? 3.282 8.091 11.424 1.00 89.06 99 THR A N 1
ATOM 793 C CA . THR A 1 99 ? 2.671 9.069 12.342 1.00 89.06 99 THR A CA 1
ATOM 794 C C . THR A 1 99 ? 1.249 9.480 11.943 1.00 89.06 99 THR A C 1
ATOM 796 O O . THR A 1 99 ? 0.492 9.951 12.787 1.00 89.06 99 THR A O 1
ATOM 799 N N . GLN A 1 100 ? 0.881 9.293 10.672 1.00 88.31 100 GLN A N 1
ATOM 800 C CA . GLN A 1 100 ? -0.415 9.688 10.116 1.00 88.31 100 GLN A CA 1
ATOM 801 C C . GLN A 1 100 ? -1.401 8.520 10.068 1.00 88.31 100 GLN A C 1
ATOM 803 O O . GLN A 1 100 ? -2.559 8.680 10.441 1.00 88.31 100 GLN A O 1
ATOM 808 N N . LEU A 1 101 ? -0.950 7.354 9.598 1.00 90.69 101 LEU A N 1
ATOM 809 C CA . LEU A 1 101 ? -1.807 6.180 9.417 1.00 90.69 101 LEU A CA 1
ATOM 810 C C . LEU A 1 101 ? -1.834 5.260 10.647 1.00 90.69 101 LEU A C 1
ATOM 812 O O . LEU A 1 101 ? -2.791 4.508 10.823 1.00 90.69 101 LEU A O 1
ATOM 816 N N . GLY A 1 102 ? -0.813 5.320 11.507 1.00 91.38 102 GLY A N 1
ATOM 817 C CA . GLY A 1 102 ? -0.620 4.373 12.604 1.00 91.38 102 GLY A CA 1
ATOM 818 C C . GLY A 1 102 ? -0.164 2.991 12.125 1.00 91.38 102 GLY A C 1
ATOM 819 O O . GLY A 1 102 ? 0.171 2.797 10.962 1.00 91.38 102 GLY A O 1
ATOM 820 N N . ASN A 1 103 ? -0.146 2.016 13.036 1.00 91.50 103 ASN A N 1
ATOM 821 C CA . ASN A 1 103 ? 0.354 0.657 12.776 1.00 91.50 103 ASN A CA 1
ATOM 822 C C . ASN A 1 103 ? -0.739 -0.411 12.969 1.00 91.50 103 ASN A C 1
ATOM 824 O O . ASN A 1 103 ? -0.550 -1.396 13.680 1.00 91.50 103 ASN A O 1
ATOM 828 N N . GLY A 1 104 ? -1.933 -0.153 12.428 1.00 93.81 104 GLY A N 1
ATOM 829 C CA . GLY A 1 104 ? -3.068 -1.077 12.520 1.00 93.81 104 GLY A CA 1
ATOM 830 C C . GLY A 1 104 ? -2.876 -2.335 11.669 1.00 93.81 104 GLY A C 1
ATOM 831 O O . GLY A 1 104 ? -2.131 -2.323 10.696 1.00 93.81 104 GLY A O 1
ATOM 832 N N . GLU A 1 105 ? -3.603 -3.411 11.985 1.00 94.69 105 GLU A N 1
ATOM 833 C CA . GLU A 1 105 ? -3.526 -4.689 11.247 1.00 94.69 105 GLU A CA 1
ATOM 834 C C . GLU A 1 105 ? -3.910 -4.566 9.761 1.00 94.69 105 GLU A C 1
ATOM 836 O O . GLU A 1 105 ? -3.528 -5.397 8.943 1.00 94.69 105 GLU A O 1
ATOM 841 N N . ASN A 1 106 ? -4.649 -3.514 9.402 1.00 97.38 106 ASN A N 1
ATOM 842 C CA . ASN A 1 106 ? -5.006 -3.155 8.033 1.00 97.38 106 ASN A CA 1
ATOM 843 C C . ASN A 1 106 ? -3.910 -2.346 7.309 1.00 97.38 106 ASN A C 1
ATOM 845 O O . ASN A 1 106 ? -4.169 -1.806 6.236 1.00 97.38 106 ASN A O 1
ATOM 849 N N . ILE A 1 107 ? -2.710 -2.202 7.872 1.00 97.62 107 ILE A N 1
ATOM 850 C CA . ILE A 1 107 ? -1.612 -1.453 7.259 1.00 97.62 107 ILE A CA 1
ATOM 851 C C . ILE A 1 107 ? -0.357 -2.318 7.255 1.00 97.62 107 ILE A C 1
ATOM 853 O O . ILE A 1 107 ? 0.077 -2.823 8.284 1.00 97.62 107 ILE A O 1
ATOM 857 N N . LEU A 1 108 ? 0.245 -2.466 6.079 1.00 97.94 108 LEU A N 1
ATOM 858 C CA . LEU A 1 108 ? 1.470 -3.227 5.887 1.00 97.94 108 LEU A CA 1
ATOM 859 C C . LEU A 1 108 ? 2.601 -2.299 5.457 1.00 97.94 108 LEU A C 1
ATOM 861 O O . LEU A 1 108 ? 2.561 -1.725 4.369 1.00 97.94 108 LEU A O 1
ATOM 865 N N . TYR A 1 109 ? 3.632 -2.187 6.288 1.00 97.50 109 TYR A N 1
ATOM 866 C CA . TYR A 1 109 ? 4.840 -1.426 5.984 1.00 97.50 109 TYR A CA 1
ATOM 867 C C . TYR A 1 109 ? 5.938 -2.321 5.418 1.00 97.50 109 TYR A C 1
ATOM 869 O O . TYR A 1 109 ? 6.128 -3.453 5.849 1.00 97.50 109 TYR A O 1
ATOM 877 N N . PHE A 1 110 ? 6.719 -1.775 4.488 1.00 95.19 110 PHE A N 1
ATOM 878 C CA . PHE A 1 110 ? 7.910 -2.436 3.939 1.00 95.19 110 PHE A CA 1
ATOM 879 C C . PHE A 1 110 ? 9.102 -2.472 4.899 1.00 95.19 110 PHE A C 1
ATOM 881 O O . PHE A 1 110 ? 10.136 -3.047 4.575 1.00 95.19 110 PHE A O 1
ATOM 888 N N . TRP A 1 111 ? 8.986 -1.827 6.053 1.00 94.06 111 TRP A N 1
ATOM 889 C CA . TRP A 1 111 ? 10.069 -1.602 6.999 1.00 94.06 111 TRP A CA 1
ATOM 890 C C . TRP A 1 111 ? 9.571 -1.924 8.399 1.00 94.06 111 TRP A C 1
ATOM 892 O O . TRP A 1 111 ? 8.391 -1.715 8.695 1.00 94.06 111 TRP A O 1
ATOM 902 N N . ARG A 1 112 ? 10.472 -2.359 9.281 1.00 90.62 112 ARG A N 1
ATOM 903 C CA . ARG A 1 112 ? 10.180 -2.417 10.713 1.00 90.62 112 ARG A CA 1
ATOM 904 C C . ARG A 1 112 ? 10.371 -1.023 11.292 1.00 90.62 112 ARG A C 1
ATOM 906 O O . ARG A 1 112 ? 11.494 -0.578 11.499 1.00 90.62 112 ARG A O 1
ATOM 913 N N . LEU A 1 113 ? 9.262 -0.318 11.467 1.00 88.62 113 LEU A N 1
ATOM 914 C CA . LEU A 1 113 ? 9.254 1.056 11.953 1.00 88.62 113 LEU A CA 1
ATOM 915 C C . LEU A 1 113 ? 9.184 1.103 13.494 1.00 88.62 113 LEU A C 1
ATOM 917 O O . LEU A 1 113 ? 8.691 0.142 14.093 1.00 88.62 113 LEU A O 1
ATOM 921 N N . PRO A 1 114 ? 9.711 2.174 14.119 1.00 79.81 114 PRO A N 1
ATOM 922 C CA . PRO A 1 114 ? 9.733 2.345 15.574 1.00 79.81 114 PRO A CA 1
ATOM 923 C C . PRO A 1 114 ? 8.352 2.559 16.209 1.00 79.81 114 PRO A C 1
ATOM 925 O O . PRO A 1 114 ? 7.421 3.012 15.507 1.00 79.81 114 PRO A O 1
#

Radius of gyration: 14.79 Å; chains: 1; bounding box: 54×33×31 Å

Secondary structure (DSSP, 8-state):
------------S--HHHHHHHHHH-SEEEEE--SHHHHHHHHHHGGG-SEEEEEEE-TTS--S-SEETTEEEEEGGGSPTT-EEEE-S-HHHHHHHHHHH---TTEEESS---

pLDDT: mean 89.74, std 14.02, range [41.91, 98.62]

Sequence (114 aa):
NSCQSELKYSIPEINYDDINDFISKHKKIYIYGAGAFAKSTAFVFRDKIQEFAGFIVSDSKKYEDREVWGYPLIEASCVPSNSAIIVALNYKYSEEVLTQLGNGENILYFWRLP